Protein AF-A0A4Y9SGV4-F1 (afdb_monomer_lite)

Radius of gyration: 19.45 Å; chains: 1; bounding box: 57×24×62 Å

Structure (mmCIF, N/CA/C/O backbone):
data_AF-A0A4Y9SGV4-F1
#
_entry.id   AF-A0A4Y9SGV4-F1
#
loop_
_atom_site.group_PDB
_atom_site.id
_atom_site.type_symbol
_atom_site.label_atom_id
_atom_site.label_alt_id
_atom_site.label_comp_id
_atom_site.label_asym_id
_atom_site.label_entity_id
_atom_site.label_seq_id
_atom_site.pdbx_PDB_ins_code
_atom_site.Cartn_x
_atom_site.Cartn_y
_atom_site.Cartn_z
_atom_site.occupancy
_atom_site.B_iso_or_equiv
_atom_site.auth_seq_id
_atom_site.auth_comp_id
_atom_site.auth_asym_id
_atom_site.auth_atom_id
_atom_site.pdbx_PDB_model_num
ATOM 1 N N . THR A 1 1 ? -35.570 2.518 -2.475 1.00 72.62 1 THR A N 1
ATOM 2 C CA . THR A 1 1 ? -34.802 1.439 -3.148 1.00 72.62 1 THR A CA 1
ATOM 3 C C . THR A 1 1 ? -33.348 1.811 -3.410 1.00 72.62 1 THR A C 1
ATOM 5 O O . THR A 1 1 ? -32.492 1.060 -2.957 1.00 72.62 1 THR A O 1
ATOM 8 N N . ARG A 1 2 ? -33.020 2.966 -4.026 1.00 70.69 2 ARG A N 1
ATOM 9 C CA . ARG A 1 2 ? -31.610 3.357 -4.274 1.00 70.69 2 ARG A CA 1
ATOM 10 C C . ARG A 1 2 ? -30.734 3.518 -3.013 1.00 70.69 2 ARG A C 1
ATOM 12 O O . ARG A 1 2 ? -29.608 3.050 -2.959 1.00 70.69 2 ARG A O 1
ATOM 19 N N . ALA A 1 3 ? -31.289 4.083 -1.946 1.00 77.50 3 ALA A N 1
ATOM 20 C CA . ALA A 1 3 ? -30.562 4.242 -0.684 1.00 77.50 3 ALA A CA 1
ATOM 21 C C . ALA A 1 3 ? -30.227 2.910 0.023 1.00 77.50 3 ALA A C 1
ATOM 23 O O . ALA A 1 3 ? -29.310 2.861 0.837 1.00 77.50 3 ALA A O 1
ATOM 24 N N . ARG A 1 4 ? -30.958 1.821 -0.270 1.00 83.00 4 ARG A N 1
ATOM 25 C CA . ARG A 1 4 ? -30.745 0.520 0.384 1.00 83.00 4 ARG A CA 1
ATOM 26 C C . ARG A 1 4 ? -29.555 -0.221 -0.224 1.00 83.00 4 ARG A C 1
ATOM 28 O O . ARG A 1 4 ? -28.734 -0.714 0.535 1.00 83.00 4 ARG A 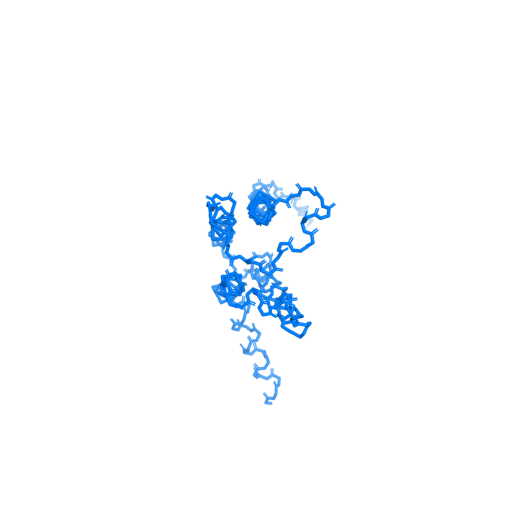O 1
ATOM 35 N N . TRP A 1 5 ? -29.416 -0.233 -1.555 1.00 87.38 5 TRP A N 1
ATOM 36 C CA . TRP A 1 5 ? -28.258 -0.864 -2.205 1.00 87.38 5 TRP A CA 1
ATOM 37 C C . TRP A 1 5 ? -26.957 -0.126 -1.893 1.00 87.38 5 TRP A C 1
ATOM 39 O O . TRP A 1 5 ? -25.952 -0.782 -1.658 1.00 87.38 5 TRP A O 1
ATOM 49 N N . LEU A 1 6 ? -26.991 1.210 -1.804 1.00 89.31 6 LEU A N 1
ATOM 50 C CA . LEU A 1 6 ? -25.827 2.008 -1.408 1.00 89.31 6 LEU A CA 1
ATOM 51 C C . LEU A 1 6 ? -25.350 1.642 -0.003 1.00 89.31 6 LEU A C 1
ATOM 53 O O . LEU A 1 6 ? -24.167 1.396 0.195 1.00 89.31 6 LEU A O 1
ATOM 57 N N . LYS A 1 7 ? -26.272 1.539 0.961 1.00 86.19 7 LYS A N 1
ATOM 58 C CA . LYS A 1 7 ? -25.939 1.115 2.327 1.00 86.19 7 LYS A CA 1
ATOM 59 C C . LYS A 1 7 ? -25.401 -0.312 2.366 1.00 86.19 7 LYS A C 1
ATOM 61 O O . LYS A 1 7 ? -24.407 -0.563 3.033 1.00 86.19 7 LYS A O 1
ATOM 66 N N . THR A 1 8 ? -26.024 -1.243 1.645 1.00 88.12 8 THR A N 1
ATOM 67 C CA . THR A 1 8 ? -25.553 -2.635 1.591 1.00 88.12 8 THR A CA 1
ATOM 68 C C . THR A 1 8 ? -24.171 -2.741 0.948 1.00 88.12 8 THR A C 1
ATOM 70 O O . THR A 1 8 ? -23.317 -3.439 1.484 1.00 88.12 8 THR A O 1
ATOM 73 N N . ALA A 1 9 ? -23.931 -2.028 -0.154 1.00 88.25 9 ALA A N 1
ATOM 74 C CA . ALA A 1 9 ? -22.632 -1.984 -0.816 1.00 88.25 9 ALA A CA 1
ATOM 75 C C . ALA A 1 9 ? -21.571 -1.359 0.093 1.00 88.25 9 ALA A C 1
ATOM 77 O O . ALA A 1 9 ? -20.504 -1.938 0.254 1.00 88.25 9 ALA A O 1
ATOM 78 N N . TRP A 1 10 ? -21.885 -0.239 0.749 1.00 87.69 10 TRP A N 1
ATOM 79 C CA . TRP A 1 10 ? -20.993 0.395 1.717 1.00 87.69 10 TRP A CA 1
ATOM 80 C C . TRP A 1 10 ? -20.615 -0.567 2.841 1.00 87.69 10 TRP A C 1
ATOM 82 O O . TRP A 1 10 ? -19.438 -0.851 3.019 1.00 87.69 10 TRP A O 1
ATOM 92 N N . HIS A 1 11 ? -21.601 -1.163 3.517 1.00 86.56 11 HIS A N 1
ATOM 93 C CA . HIS A 1 11 ? -21.340 -2.127 4.585 1.00 86.56 11 HIS A CA 1
ATOM 94 C C . HIS A 1 11 ? -20.552 -3.344 4.111 1.00 86.56 11 HIS A C 1
ATOM 96 O O . HIS A 1 11 ? -19.765 -3.877 4.881 1.00 86.56 11 HIS A O 1
ATOM 102 N N . ALA A 1 12 ? -20.763 -3.809 2.877 1.00 89.50 12 ALA A N 1
ATOM 103 C CA . ALA A 1 12 ? -19.988 -4.906 2.314 1.00 89.50 12 ALA A CA 1
ATOM 104 C C . ALA A 1 12 ? -18.535 -4.489 2.045 1.00 89.50 12 ALA A C 1
ATOM 106 O O . ALA A 1 12 ? -17.625 -5.251 2.364 1.00 89.50 12 ALA A O 1
ATOM 107 N N . LEU A 1 13 ? -18.308 -3.298 1.494 1.00 89.56 13 LEU A N 1
ATOM 108 C CA . LEU A 1 13 ? -16.977 -2.788 1.161 1.00 89.56 13 LEU A CA 1
ATOM 109 C C . LEU A 1 13 ? -16.164 -2.399 2.399 1.00 89.56 13 LEU A C 1
ATOM 111 O O . LEU A 1 13 ? -14.952 -2.590 2.403 1.00 89.56 13 LEU A O 1
ATOM 115 N N . THR A 1 14 ? -16.811 -1.907 3.458 1.00 89.62 14 THR A N 1
ATOM 116 C CA . THR A 1 14 ? -16.140 -1.539 4.713 1.00 89.62 14 THR A CA 1
ATOM 117 C C . THR A 1 14 ? -15.915 -2.718 5.656 1.00 89.62 14 THR A C 1
ATOM 119 O O . THR A 1 14 ? -15.318 -2.529 6.714 1.00 89.62 14 THR A O 1
ATOM 122 N N . ARG A 1 15 ? -16.334 -3.949 5.308 1.00 92.19 15 ARG A N 1
ATOM 123 C CA . ARG A 1 15 ? -15.941 -5.121 6.110 1.00 92.19 15 ARG A CA 1
ATOM 124 C C . ARG A 1 15 ? -14.419 -5.271 6.027 1.00 92.19 15 ARG A C 1
ATOM 126 O O . ARG A 1 15 ? -13.905 -5.327 4.909 1.00 92.19 15 ARG A O 1
ATOM 133 N N . PRO A 1 16 ? -13.708 -5.439 7.156 1.00 92.38 16 PRO A N 1
ATOM 134 C CA . PRO A 1 16 ? -12.244 -5.467 7.180 1.00 92.38 16 PRO A CA 1
ATOM 135 C C . PRO A 1 16 ? -11.621 -6.450 6.187 1.00 92.38 16 PRO A C 1
ATOM 137 O O . PRO A 1 16 ? -10.707 -6.086 5.456 1.00 92.38 16 PRO A O 1
ATOM 140 N N . LEU A 1 17 ? -12.175 -7.663 6.085 1.00 94.94 17 LEU A N 1
ATOM 141 C CA . LEU A 1 17 ? -11.700 -8.674 5.139 1.00 94.94 17 LEU A CA 1
ATOM 142 C C . LEU A 1 17 ? -11.858 -8.231 3.679 1.00 94.94 17 LEU A C 1
ATOM 144 O O . LEU A 1 17 ? -10.957 -8.440 2.877 1.00 94.94 17 LEU A O 1
ATOM 148 N N . ASN A 1 18 ? -12.983 -7.611 3.328 1.00 96.06 18 ASN A N 1
ATOM 149 C CA . ASN A 1 18 ? -13.243 -7.182 1.956 1.00 96.06 18 ASN A CA 1
ATOM 150 C C . ASN A 1 18 ? -12.367 -5.986 1.585 1.00 96.06 18 ASN A C 1
ATOM 152 O O . ASN A 1 18 ? -11.781 -5.976 0.506 1.00 96.06 18 ASN A O 1
ATOM 156 N N . ALA A 1 19 ? -12.228 -5.017 2.491 1.00 95.25 19 ALA A N 1
ATOM 157 C CA . ALA A 1 19 ? -11.321 -3.891 2.309 1.00 95.25 19 ALA A CA 1
ATOM 158 C C . ALA A 1 19 ? -9.865 -4.362 2.146 1.00 95.25 19 ALA A C 1
ATOM 160 O O . ALA A 1 19 ? -9.169 -3.918 1.234 1.00 95.25 19 ALA A O 1
ATOM 161 N N . TRP A 1 20 ? -9.437 -5.324 2.971 1.00 96.75 20 TRP A N 1
ATOM 162 C CA . TRP A 1 20 ? -8.122 -5.955 2.870 1.00 96.75 20 TRP A CA 1
ATOM 163 C C . TRP 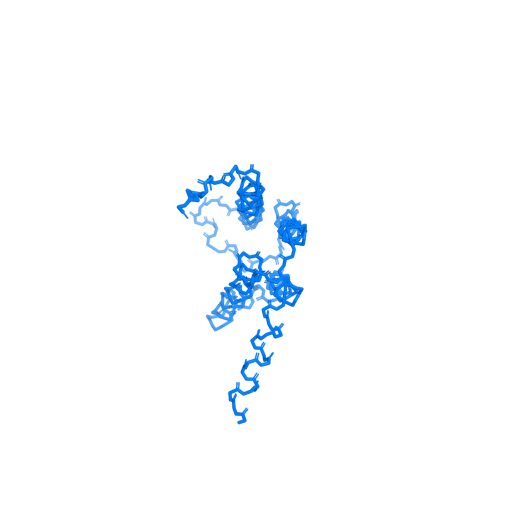A 1 20 ? -7.931 -6.692 1.538 1.00 96.75 20 TRP A C 1
ATOM 165 O O . TRP A 1 20 ? -6.940 -6.457 0.854 1.00 96.75 20 TRP A O 1
ATOM 175 N N . LEU A 1 21 ? -8.894 -7.521 1.118 1.00 97.69 21 LEU A N 1
ATOM 176 C CA . LEU A 1 21 ? -8.831 -8.254 -0.154 1.00 97.69 21 LEU A CA 1
ATOM 177 C C . LEU A 1 21 ? -8.774 -7.315 -1.361 1.00 97.69 21 LEU A C 1
ATOM 179 O O . LEU A 1 21 ? -8.010 -7.564 -2.289 1.00 97.69 21 LEU A O 1
ATOM 183 N N . LEU A 1 22 ? -9.559 -6.234 -1.351 1.00 96.69 22 LEU A N 1
ATOM 184 C CA . LEU A 1 22 ? -9.532 -5.224 -2.409 1.00 96.69 22 LEU A CA 1
ATOM 185 C C . LEU A 1 22 ? -8.175 -4.524 -2.470 1.00 96.69 22 LEU A C 1
ATOM 187 O O . LEU A 1 22 ? -7.643 -4.320 -3.558 1.00 96.69 22 LEU A O 1
ATOM 191 N N . HIS A 1 23 ? -7.605 -4.183 -1.314 1.00 96.31 23 HIS A N 1
ATOM 192 C CA . HIS A 1 23 ? -6.298 -3.543 -1.232 1.00 96.31 23 HIS A CA 1
ATOM 193 C C . HIS A 1 23 ? -5.174 -4.475 -1.706 1.00 96.31 23 HIS A C 1
ATOM 195 O O . HIS A 1 23 ? -4.352 -4.080 -2.534 1.00 96.31 23 HIS A O 1
ATOM 201 N N . PHE A 1 24 ? -5.189 -5.732 -1.254 1.00 97.50 24 PHE A N 1
ATOM 202 C CA . PHE A 1 24 ? -4.288 -6.785 -1.715 1.00 97.50 24 PHE A CA 1
ATOM 203 C C . PHE A 1 24 ? -4.380 -6.966 -3.235 1.00 97.50 24 PHE A C 1
ATOM 205 O O . PHE A 1 24 ? -3.374 -6.855 -3.934 1.00 97.50 24 PHE A O 1
ATOM 212 N N . ALA A 1 25 ? -5.586 -7.195 -3.759 1.00 97.69 25 ALA A N 1
ATOM 213 C CA . ALA A 1 25 ? -5.796 -7.458 -5.177 1.00 97.69 25 ALA A CA 1
ATOM 214 C C . ALA A 1 25 ? -5.366 -6.271 -6.043 1.00 97.69 25 ALA A C 1
ATOM 216 O O . ALA A 1 25 ? -4.695 -6.479 -7.049 1.00 97.69 25 ALA A O 1
ATOM 217 N N . ALA A 1 26 ? -5.699 -5.040 -5.643 1.00 96.56 26 ALA A N 1
ATOM 218 C CA . ALA A 1 26 ? -5.293 -3.848 -6.376 1.00 96.56 26 ALA A CA 1
ATOM 219 C C . ALA A 1 26 ? -3.766 -3.734 -6.461 1.00 96.56 26 ALA A C 1
ATOM 221 O O . ALA A 1 26 ? -3.227 -3.612 -7.559 1.00 96.56 26 ALA A O 1
ATOM 222 N N . LEU A 1 27 ? -3.054 -3.831 -5.332 1.00 96.19 27 LEU A N 1
ATOM 223 C CA . LEU A 1 27 ? -1.594 -3.713 -5.336 1.00 96.19 27 LEU A CA 1
ATOM 224 C C . LEU A 1 27 ? -0.931 -4.794 -6.186 1.00 96.19 27 LEU A C 1
ATOM 226 O O . LEU A 1 27 ? -0.086 -4.474 -7.018 1.00 96.19 27 LEU A O 1
ATOM 230 N N . TRP A 1 28 ? -1.327 -6.054 -6.024 1.00 97.50 28 TRP A N 1
ATOM 231 C CA . TRP A 1 28 ? -0.705 -7.150 -6.762 1.00 97.50 28 TRP A CA 1
ATOM 232 C C . TRP A 1 28 ? -1.032 -7.114 -8.256 1.00 97.50 28 TRP A C 1
ATOM 234 O O . TRP A 1 28 ? -0.136 -7.317 -9.071 1.00 97.50 28 TRP A O 1
ATOM 244 N N . LEU A 1 29 ? -2.278 -6.806 -8.629 1.00 97.44 29 LEU A N 1
ATOM 245 C CA . LEU A 1 29 ? -2.699 -6.759 -10.031 1.00 97.44 29 LEU A CA 1
ATOM 246 C C . LEU A 1 29 ? -1.910 -5.714 -10.823 1.00 97.44 29 LEU A C 1
ATOM 248 O O . LEU A 1 29 ? -1.428 -6.010 -11.915 1.00 97.44 29 LEU A O 1
ATOM 252 N N . TRP A 1 30 ? -1.738 -4.513 -10.268 1.00 96.75 30 TRP A N 1
ATOM 253 C CA . TRP A 1 30 ? -1.025 -3.435 -10.957 1.00 96.75 30 TRP A CA 1
ATOM 254 C C . TRP A 1 30 ? 0.483 -3.626 -11.028 1.00 96.75 30 TRP A C 1
ATOM 256 O O . TRP A 1 30 ? 1.107 -2.992 -11.865 1.00 96.75 30 TRP A O 1
ATOM 266 N N . HIS A 1 31 ? 1.061 -4.512 -10.217 1.00 95.06 31 HIS A N 1
ATOM 267 C CA . HIS A 1 31 ? 2.479 -4.878 -10.298 1.00 95.06 31 HIS A CA 1
ATOM 268 C C . HIS A 1 31 ? 2.732 -6.118 -11.170 1.00 95.06 31 HIS A C 1
ATOM 270 O O . HIS A 1 31 ? 3.867 -6.565 -11.318 1.00 95.06 31 HIS A O 1
ATOM 276 N N . VAL A 1 32 ? 1.698 -6.671 -11.810 1.00 94.94 32 VAL A N 1
ATOM 277 C CA . VAL A 1 32 ? 1.908 -7.604 -12.920 1.00 94.94 32 VAL A CA 1
ATOM 278 C C . VAL A 1 32 ? 2.485 -6.815 -14.106 1.00 94.94 32 VAL A C 1
ATOM 280 O O . VAL A 1 32 ? 1.896 -5.797 -14.485 1.00 94.94 32 VAL A O 1
ATOM 283 N N . PRO A 1 33 ? 3.573 -7.282 -14.757 1.00 92.31 33 PRO A N 1
ATOM 284 C CA . PRO A 1 33 ? 4.275 -6.531 -15.804 1.00 92.31 33 PRO A CA 1
ATOM 285 C C . PRO A 1 33 ? 3.396 -5.956 -16.918 1.00 92.31 33 PRO A C 1
ATOM 287 O O . PRO A 1 33 ? 3.666 -4.860 -17.401 1.00 92.31 33 PRO A O 1
ATOM 290 N N . GLY A 1 34 ? 2.344 -6.668 -17.333 1.00 92.56 34 GLY A N 1
ATOM 291 C CA . GLY A 1 34 ? 1.421 -6.191 -18.366 1.00 92.56 34 GLY A CA 1
ATOM 292 C C . GLY A 1 34 ? 0.583 -4.987 -17.923 1.00 92.56 34 GLY A C 1
ATOM 293 O O . GLY A 1 34 ? 0.510 -3.994 -18.643 1.00 92.56 34 GLY A O 1
ATOM 294 N N . PHE A 1 35 ? -0.014 -5.047 -16.728 1.00 93.81 35 PHE A N 1
ATOM 295 C CA . PHE A 1 35 ? -0.839 -3.958 -16.193 1.00 93.81 35 PHE A CA 1
ATOM 296 C C . PHE A 1 35 ? 0.003 -2.745 -15.816 1.00 93.81 35 PHE A C 1
ATOM 298 O O . PHE A 1 35 ? -0.371 -1.623 -16.157 1.00 93.81 35 PHE A O 1
ATOM 305 N N . PHE A 1 36 ? 1.159 -2.978 -15.187 1.00 92.81 36 PHE A N 1
ATOM 306 C CA . PHE A 1 36 ? 2.085 -1.907 -14.840 1.00 92.81 36 PHE A CA 1
ATOM 307 C C . PHE A 1 36 ? 2.504 -1.135 -16.094 1.00 92.81 36 PHE A C 1
ATOM 309 O O . PHE A 1 36 ? 2.343 0.078 -16.166 1.00 92.81 36 PHE A O 1
ATOM 316 N N . GLN A 1 37 ? 2.958 -1.838 -17.138 1.00 91.75 37 GLN A N 1
ATOM 317 C CA . GLN A 1 37 ? 3.374 -1.187 -18.381 1.00 91.75 37 GLN A CA 1
ATOM 318 C C . GLN A 1 37 ? 2.221 -0.475 -19.096 1.00 91.75 37 GLN A C 1
ATOM 320 O O . GLN A 1 37 ? 2.420 0.625 -19.608 1.00 91.75 37 GLN A O 1
ATOM 325 N N . ALA A 1 38 ? 1.011 -1.041 -19.095 1.00 92.38 38 ALA A N 1
ATOM 326 C CA . ALA A 1 38 ? -0.158 -0.362 -19.652 1.00 92.38 38 ALA A CA 1
ATOM 327 C C . ALA A 1 38 ? -0.430 0.977 -18.947 1.00 92.38 38 ALA A C 1
ATOM 329 O O . ALA A 1 38 ? -0.735 1.970 -19.609 1.00 92.38 38 ALA A O 1
ATOM 330 N N . ALA A 1 39 ? -0.268 1.028 -17.623 1.00 93.19 39 ALA A N 1
ATOM 331 C CA . ALA A 1 39 ? -0.400 2.263 -16.864 1.00 93.19 39 ALA A CA 1
ATOM 332 C C . ALA A 1 39 ? 0.702 3.284 -17.168 1.00 93.19 39 ALA A C 1
ATOM 334 O O . ALA A 1 39 ? 0.418 4.476 -17.176 1.00 93.19 39 ALA A O 1
ATOM 335 N N . LEU A 1 40 ? 1.926 2.854 -17.480 1.00 89.50 40 LEU A N 1
ATOM 336 C CA . LEU A 1 40 ? 2.993 3.776 -17.896 1.00 89.50 40 LEU A CA 1
ATOM 337 C C . LEU A 1 40 ? 2.711 4.429 -19.249 1.00 89.50 40 LEU A C 1
ATOM 339 O O . LEU A 1 40 ? 3.013 5.601 -19.454 1.00 89.50 40 LEU A O 1
ATOM 343 N N . LEU A 1 41 ? 2.160 3.655 -20.182 1.00 90.25 41 LEU A N 1
ATOM 344 C CA . LEU A 1 41 ? 1.997 4.076 -21.572 1.00 90.25 41 LEU A CA 1
ATOM 345 C C . LEU A 1 41 ? 0.683 4.828 -21.817 1.00 90.25 41 LEU A C 1
ATOM 347 O O . LEU A 1 41 ? 0.581 5.598 -22.774 1.00 90.25 41 LEU A O 1
ATOM 351 N N . HIS A 1 42 ? -0.330 4.618 -20.972 1.00 92.88 42 HIS A N 1
ATOM 352 C CA . HIS A 1 42 ? -1.663 5.180 -21.168 1.00 92.88 42 HIS A CA 1
ATOM 353 C C . HIS A 1 42 ? -2.145 5.979 -19.947 1.00 92.88 42 HIS A C 1
ATOM 355 O O . HIS A 1 42 ? -2.428 5.390 -18.901 1.00 92.88 42 HIS A O 1
ATOM 361 N N . PRO A 1 43 ? -2.391 7.298 -20.088 1.00 93.31 43 PRO A N 1
ATOM 362 C CA . PRO A 1 43 ? -2.840 8.147 -18.980 1.00 93.31 43 PRO A CA 1
ATOM 363 C C . PRO A 1 43 ? -4.135 7.676 -18.303 1.00 93.31 43 PRO A C 1
ATOM 365 O O . PRO A 1 43 ? -4.293 7.822 -17.094 1.00 93.31 43 PRO A O 1
ATOM 368 N N . GLY A 1 44 ? -5.063 7.083 -19.064 1.00 96.12 44 GLY A N 1
ATOM 369 C CA . GLY A 1 44 ? -6.304 6.530 -18.513 1.00 96.12 44 GLY A CA 1
ATOM 370 C C . GLY A 1 44 ? -6.065 5.320 -17.604 1.00 96.12 44 GLY A C 1
ATOM 371 O O . GLY A 1 44 ? -6.649 5.238 -16.525 1.00 96.12 44 GLY A O 1
ATOM 372 N N . TRP A 1 45 ? -5.162 4.418 -18.001 1.00 95.38 45 TRP A N 1
ATOM 373 C CA . TRP A 1 45 ? -4.751 3.278 -17.176 1.00 95.38 45 TRP A CA 1
ATOM 374 C C . TRP A 1 45 ? -3.968 3.743 -15.948 1.00 95.38 45 TRP A C 1
ATOM 376 O O . TRP A 1 45 ? -4.225 3.252 -14.853 1.00 95.38 45 TRP A O 1
ATOM 386 N N . HIS A 1 46 ? -3.108 4.754 -16.100 1.00 94.81 46 HIS A N 1
ATOM 387 C CA . HIS A 1 46 ? -2.420 5.392 -14.979 1.00 94.81 46 HIS A CA 1
ATOM 388 C C . HIS A 1 46 ? -3.403 5.945 -13.937 1.00 94.81 46 HIS A C 1
ATOM 390 O O . HIS A 1 46 ? -3.286 5.665 -12.745 1.00 94.81 46 HIS A O 1
ATOM 396 N N . ALA A 1 47 ? -4.416 6.698 -14.375 1.00 96.62 47 ALA A N 1
ATOM 397 C CA . ALA A 1 47 ? -5.427 7.251 -13.477 1.00 96.62 47 ALA A CA 1
ATOM 398 C C . ALA A 1 47 ? -6.238 6.148 -12.776 1.00 96.62 47 ALA A C 1
ATOM 400 O O . ALA A 1 47 ? -6.503 6.241 -11.575 1.00 96.62 47 ALA A O 1
ATOM 401 N N . LEU A 1 48 ? -6.598 5.085 -13.505 1.00 96.88 48 LEU A N 1
ATOM 402 C CA . LEU A 1 48 ? -7.306 3.935 -12.944 1.00 96.88 48 LEU A CA 1
ATOM 403 C C . LEU A 1 48 ? -6.463 3.208 -11.888 1.00 96.88 48 LEU A C 1
ATOM 405 O O . LEU A 1 48 ? -6.998 2.832 -10.843 1.00 96.88 48 LEU A O 1
ATOM 409 N N . GLN A 1 49 ? -5.157 3.065 -12.122 1.00 96.94 49 GLN A N 1
ATOM 410 C CA . GLN A 1 49 ? -4.218 2.513 -11.150 1.00 96.94 49 GLN A CA 1
ATOM 411 C C . GLN A 1 49 ? -4.235 3.319 -9.850 1.00 96.94 49 GLN A C 1
ATOM 413 O O . GLN A 1 49 ? -4.550 2.762 -8.797 1.00 96.94 49 GLN A O 1
ATOM 418 N N . HIS A 1 50 ? -3.995 4.632 -9.915 1.00 96.62 50 HIS A N 1
ATOM 419 C CA . HIS A 1 50 ? -3.999 5.495 -8.723 1.00 96.62 50 HIS A CA 1
AT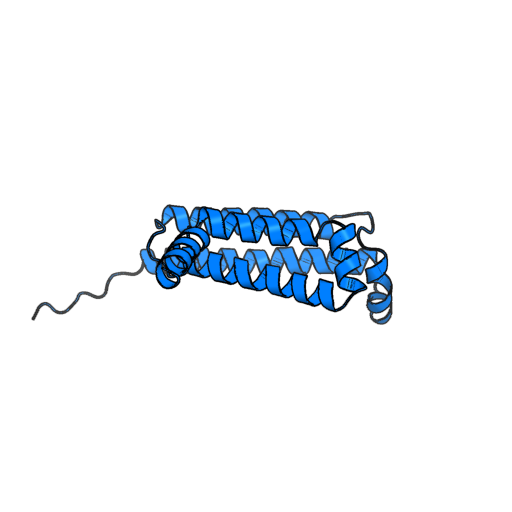OM 420 C C . HIS A 1 50 ? -5.334 5.455 -7.977 1.00 96.62 50 HIS A C 1
ATOM 422 O O . HIS A 1 50 ? -5.355 5.309 -6.753 1.00 96.62 50 HIS A O 1
ATOM 428 N N . ALA A 1 51 ? -6.456 5.503 -8.700 1.00 97.06 51 ALA A N 1
ATOM 429 C CA . ALA A 1 51 ? -7.781 5.370 -8.100 1.00 97.06 51 ALA A CA 1
ATOM 430 C C . ALA A 1 51 ? -7.935 4.024 -7.371 1.00 97.06 51 ALA A C 1
ATOM 432 O O . ALA A 1 51 ? -8.386 3.978 -6.226 1.00 97.06 51 ALA A O 1
ATOM 433 N N . SER A 1 52 ? -7.513 2.927 -8.000 1.00 96.19 52 SER A N 1
ATOM 434 C CA . SER A 1 52 ? -7.595 1.587 -7.416 1.00 96.19 52 SER A CA 1
ATOM 435 C C . SER A 1 52 ? -6.624 1.344 -6.256 1.00 96.19 52 SER A C 1
ATOM 437 O O . SER A 1 52 ? -6.825 0.402 -5.502 1.00 96.19 52 SER A O 1
ATOM 439 N N . PHE A 1 53 ? -5.603 2.181 -6.071 1.00 95.81 53 PHE A N 1
ATOM 440 C CA . PHE A 1 53 ? -4.792 2.175 -4.854 1.00 95.81 53 PHE A CA 1
ATOM 441 C C . PHE A 1 53 ? -5.464 2.982 -3.748 1.00 95.81 53 PHE A C 1
ATOM 443 O O . PHE A 1 53 ? -5.596 2.501 -2.620 1.00 95.81 53 PHE A O 1
ATOM 450 N N . LEU A 1 54 ? -5.941 4.183 -4.083 1.00 96.88 54 LEU A N 1
ATOM 451 C CA . LEU A 1 54 ? -6.515 5.117 -3.123 1.00 96.88 54 LEU A CA 1
ATOM 452 C C . LEU A 1 54 ? -7.816 4.589 -2.505 1.00 96.88 54 LEU A C 1
ATOM 454 O O . LEU A 1 54 ? -7.943 4.569 -1.281 1.00 96.88 54 LEU A O 1
ATOM 458 N N . PHE A 1 55 ? -8.779 4.140 -3.317 1.00 96.06 55 PHE A N 1
ATOM 459 C CA . PHE A 1 55 ? -10.095 3.737 -2.805 1.00 96.06 55 PHE A CA 1
ATOM 460 C C . PHE A 1 55 ? -10.023 2.545 -1.832 1.00 96.06 55 PHE A C 1
ATOM 462 O O . PHE A 1 55 ? -10.536 2.671 -0.716 1.00 96.06 55 PHE A O 1
ATOM 469 N N . PRO A 1 56 ? -9.372 1.413 -2.164 1.00 95.44 56 PRO A N 1
ATOM 470 C CA . PRO A 1 56 ? -9.227 0.304 -1.226 1.00 95.44 56 PRO A CA 1
ATOM 471 C C . PRO A 1 56 ? -8.379 0.652 -0.004 1.00 95.44 56 PRO A C 1
ATOM 473 O O . PRO A 1 56 ? -8.687 0.173 1.083 1.00 95.44 56 PRO A O 1
ATOM 476 N N . ALA A 1 57 ? -7.355 1.505 -0.142 1.00 95.06 57 ALA A N 1
ATOM 477 C CA . ALA A 1 57 ? -6.571 1.957 1.007 1.00 95.06 57 ALA A CA 1
ATOM 478 C C . ALA A 1 57 ? -7.438 2.743 2.003 1.00 95.06 57 ALA A C 1
ATOM 480 O O . ALA A 1 57 ? -7.389 2.478 3.202 1.00 95.06 57 ALA A O 1
ATOM 481 N N . LEU A 1 58 ? -8.283 3.662 1.523 1.00 96.12 58 LEU A N 1
ATOM 482 C CA . LEU A 1 58 ? -9.210 4.405 2.383 1.00 96.12 58 LEU A CA 1
ATOM 483 C C . LEU A 1 58 ? -10.210 3.476 3.083 1.00 96.12 58 LEU A C 1
ATOM 485 O O . LEU A 1 58 ? -10.440 3.626 4.282 1.00 96.12 58 LEU A O 1
ATOM 489 N N . LEU A 1 59 ? -10.764 2.493 2.364 1.00 95.12 59 LEU A N 1
ATOM 490 C CA . LEU A 1 59 ? -11.648 1.483 2.956 1.00 95.12 59 LEU A CA 1
ATOM 491 C C . LEU A 1 59 ? -10.929 0.657 4.025 1.00 95.12 59 LEU A C 1
ATOM 493 O O . LEU A 1 59 ? -11.497 0.405 5.086 1.00 95.12 59 LEU A O 1
ATOM 497 N N . PHE A 1 60 ? -9.684 0.258 3.762 1.00 95.81 60 PHE A N 1
ATOM 498 C CA . PHE A 1 60 ? -8.870 -0.513 4.695 1.00 95.81 60 PHE A CA 1
ATOM 499 C C . PHE A 1 60 ? -8.628 0.265 5.991 1.00 95.81 60 PHE A C 1
ATOM 501 O O . PHE A 1 60 ? -8.948 -0.224 7.075 1.00 95.81 60 PHE A O 1
ATOM 508 N N . TRP A 1 61 ? -8.139 1.503 5.888 1.00 95.44 61 TRP A N 1
ATOM 509 C CA . TRP A 1 61 ? -7.889 2.342 7.059 1.00 95.44 61 TRP A CA 1
ATOM 510 C C . TRP A 1 61 ? -9.177 2.676 7.815 1.00 95.44 61 TRP A C 1
ATOM 512 O O . TRP A 1 61 ? -9.179 2.642 9.044 1.00 95.44 61 TRP A O 1
ATOM 522 N N . TRP A 1 62 ? -10.286 2.919 7.109 1.00 94.44 62 TRP A N 1
ATOM 523 C CA . TRP A 1 62 ? -11.597 3.102 7.735 1.00 94.44 62 TRP A CA 1
ATOM 524 C C . TRP A 1 62 ? -12.016 1.870 8.545 1.00 94.44 62 TRP A C 1
ATOM 526 O O . TRP A 1 62 ? -12.363 1.991 9.719 1.00 94.44 62 TRP A O 1
ATOM 536 N N . ALA A 1 63 ? -11.948 0.681 7.944 1.00 92.44 63 ALA A N 1
ATOM 537 C CA . ALA A 1 63 ? -12.365 -0.567 8.577 1.00 92.44 63 ALA A CA 1
ATOM 538 C C . ALA A 1 63 ? -11.504 -0.932 9.800 1.00 92.44 63 ALA A C 1
ATOM 540 O O . ALA A 1 63 ? -12.006 -1.482 10.783 1.00 92.44 63 ALA A O 1
ATOM 541 N N . VAL A 1 64 ? -10.205 -0.625 9.746 1.00 93.19 64 VAL A N 1
ATOM 542 C CA . VAL A 1 64 ? -9.248 -0.946 10.814 1.00 93.19 64 VAL A CA 1
ATOM 543 C C . VAL A 1 64 ? -9.275 0.085 11.945 1.00 93.19 64 VAL A C 1
ATOM 545 O O . VAL A 1 64 ? -9.198 -0.310 13.108 1.00 93.19 64 VAL A O 1
ATOM 548 N N . LEU A 1 65 ? -9.381 1.383 11.634 1.00 91.25 65 LEU A N 1
ATOM 549 C CA . LEU A 1 65 ? -9.200 2.460 12.618 1.00 91.25 65 LEU A CA 1
ATOM 550 C C . LEU A 1 65 ? -10.497 3.147 13.064 1.00 91.25 65 LEU A C 1
ATOM 552 O O . LEU A 1 65 ? -10.536 3.661 14.179 1.00 91.25 65 LEU A O 1
ATOM 556 N N . VAL A 1 66 ? -11.533 3.198 12.219 1.00 88.88 66 VAL A N 1
ATOM 557 C CA . VAL A 1 66 ? -12.692 4.092 12.429 1.00 88.88 66 VAL A CA 1
ATOM 558 C C . VAL A 1 66 ? -13.995 3.338 12.671 1.00 88.88 66 VAL A C 1
ATOM 560 O O . VAL A 1 66 ? -14.744 3.703 13.571 1.00 88.88 66 VAL A O 1
ATOM 563 N N . ASP A 1 67 ? -14.275 2.286 11.899 1.00 85.44 67 ASP A N 1
ATOM 564 C CA . ASP A 1 67 ? -15.585 1.612 11.883 1.00 85.44 67 ASP A CA 1
ATOM 565 C C . ASP A 1 67 ? -15.982 1.000 13.243 1.00 85.44 67 ASP A C 1
ATOM 567 O O . ASP A 1 67 ? -17.156 0.755 13.504 1.00 85.44 67 ASP A O 1
ATOM 571 N N . GLY A 1 68 ? -15.009 0.732 14.123 1.00 78.44 68 GLY A N 1
ATOM 572 C CA . GLY A 1 68 ? -15.236 0.170 15.461 1.00 78.44 68 GLY A CA 1
ATOM 573 C C . GLY A 1 68 ? -15.704 -1.294 15.470 1.00 78.44 68 GLY A C 1
ATOM 574 O O . GLY A 1 68 ? -15.743 -1.911 16.532 1.00 78.44 68 GLY A O 1
ATOM 575 N N . GLY A 1 69 ? -16.014 -1.874 14.304 1.00 81.75 69 GLY A N 1
ATOM 576 C CA . GLY A 1 69 ? -16.420 -3.274 14.141 1.00 81.75 69 GLY A CA 1
ATOM 577 C C . GLY A 1 69 ? -15.271 -4.289 14.195 1.00 81.75 69 GLY A C 1
ATOM 578 O O . GLY A 1 69 ? -15.518 -5.494 14.252 1.00 81.75 69 GLY A O 1
ATOM 579 N N . THR A 1 70 ? -14.018 -3.828 14.188 1.00 89.44 70 THR A N 1
ATOM 580 C CA . THR A 1 70 ? -12.824 -4.682 14.237 1.00 89.44 70 THR A CA 1
ATOM 581 C C . THR A 1 70 ? -12.330 -4.830 15.674 1.00 89.44 70 THR A C 1
ATOM 583 O O . THR A 1 70 ? -12.102 -3.841 16.368 1.00 89.44 70 THR A O 1
ATOM 586 N N . SER A 1 71 ? -12.122 -6.067 16.136 1.00 93.00 71 SER A N 1
ATOM 587 C CA . SER A 1 71 ? -11.505 -6.308 17.445 1.00 93.00 71 SER A CA 1
ATOM 588 C C . SER A 1 71 ? -10.063 -5.789 17.482 1.00 93.00 71 SER A C 1
ATOM 590 O O . SER A 1 71 ? -9.395 -5.705 16.453 1.00 93.00 71 SER A O 1
ATOM 592 N N . ARG A 1 72 ? -9.537 -5.504 18.680 1.00 92.38 72 ARG A N 1
ATOM 593 C CA . ARG A 1 72 ? -8.140 -5.063 18.861 1.00 92.38 72 ARG A CA 1
ATOM 594 C C . ARG A 1 72 ? -7.138 -6.020 18.203 1.00 92.38 72 ARG A C 1
ATOM 596 O O . ARG A 1 72 ? -6.286 -5.599 17.428 1.00 92.38 72 ARG A O 1
ATOM 603 N N . SER A 1 73 ? -7.280 -7.322 18.456 1.00 93.88 73 SER A N 1
ATOM 604 C CA . SER A 1 73 ? -6.441 -8.350 17.829 1.00 93.88 73 SER A CA 1
ATOM 605 C C . SER A 1 73 ? -6.641 -8.420 16.315 1.00 93.88 73 SER A C 1
ATOM 607 O O . SER A 1 73 ? -5.664 -8.546 15.583 1.00 93.88 73 SER A O 1
ATOM 609 N N . GLY A 1 74 ? -7.878 -8.276 15.831 1.00 95.25 74 GLY A N 1
ATOM 610 C CA . GLY A 1 74 ? -8.181 -8.227 14.403 1.00 95.25 74 GLY A CA 1
ATOM 611 C C . GLY A 1 74 ? -7.483 -7.065 13.700 1.00 95.25 74 GLY A C 1
ATOM 612 O O . GLY A 1 74 ? -6.863 -7.273 12.662 1.00 95.25 74 GLY A O 1
ATOM 613 N N . ALA A 1 75 ? -7.512 -5.865 14.284 1.00 95.25 75 ALA A N 1
ATOM 614 C CA . ALA A 1 75 ? -6.855 -4.684 13.726 1.00 95.25 75 ALA A CA 1
ATOM 615 C C . ALA A 1 75 ? -5.341 -4.905 13.575 1.00 95.25 75 ALA A C 1
ATOM 617 O O . ALA A 1 75 ? -4.784 -4.627 12.514 1.00 95.25 75 ALA A O 1
ATOM 618 N N . LEU A 1 76 ? -4.692 -5.488 14.590 1.00 96.50 76 LEU A N 1
ATOM 619 C CA . LEU A 1 76 ? -3.272 -5.845 14.514 1.00 96.50 76 LEU A CA 1
ATOM 620 C C . LEU A 1 76 ? -2.990 -6.904 13.444 1.00 96.50 76 LEU A C 1
ATOM 622 O O . LEU A 1 76 ? -2.018 -6.765 12.706 1.00 96.50 76 LEU A O 1
ATOM 626 N N . ILE A 1 77 ? -3.837 -7.930 13.320 1.00 97.12 77 ILE A N 1
ATOM 627 C CA . ILE A 1 77 ? -3.698 -8.963 12.281 1.00 97.12 77 ILE A CA 1
ATOM 628 C C . ILE A 1 77 ? -3.801 -8.340 10.885 1.00 97.12 77 ILE A C 1
ATOM 630 O O . ILE A 1 77 ? -2.976 -8.642 10.024 1.00 97.12 77 ILE A O 1
ATOM 634 N N . TYR A 1 78 ? -4.770 -7.453 10.651 1.00 97.38 78 TYR A N 1
ATOM 635 C CA . TYR A 1 78 ? -4.922 -6.780 9.361 1.00 97.38 78 TYR A CA 1
ATOM 636 C C . TYR A 1 78 ? -3.738 -5.864 9.046 1.00 97.38 78 TYR A C 1
ATOM 638 O O . TYR A 1 78 ? -3.219 -5.919 7.934 1.00 97.38 78 TYR A O 1
ATOM 646 N N . LEU A 1 79 ? -3.253 -5.072 10.007 1.00 97.19 79 LEU A N 1
ATOM 647 C CA . LEU A 1 79 ? -2.058 -4.242 9.810 1.00 97.19 79 LEU A CA 1
ATOM 648 C C . LEU A 1 79 ? -0.820 -5.094 9.515 1.00 97.19 79 LEU A C 1
ATOM 650 O O . LEU A 1 79 ? -0.100 -4.820 8.558 1.00 97.19 79 LEU A O 1
ATOM 654 N N . PHE A 1 80 ? -0.607 -6.161 10.286 1.00 97.12 80 PHE A N 1
ATOM 655 C CA . PHE A 1 80 ? 0.525 -7.067 10.115 1.00 97.12 80 PHE A CA 1
ATOM 656 C C . PHE A 1 80 ? 0.494 -7.792 8.766 1.00 97.12 80 PHE A C 1
ATOM 658 O O . PHE A 1 80 ? 1.479 -7.787 8.037 1.00 97.12 80 PHE A O 1
ATOM 665 N N . THR A 1 81 ? -0.638 -8.389 8.396 1.00 97.69 81 THR A N 1
ATOM 666 C CA . THR A 1 81 ? -0.773 -9.092 7.108 1.00 97.69 81 THR A CA 1
ATOM 667 C C . THR A 1 81 ? -0.677 -8.135 5.921 1.00 97.69 81 THR A C 1
ATOM 669 O O . THR A 1 81 ? -0.109 -8.507 4.895 1.00 97.69 81 THR A O 1
ATOM 672 N N . THR A 1 82 ? -1.151 -6.893 6.069 1.00 97.25 82 THR A N 1
ATOM 673 C CA . THR A 1 82 ? -0.974 -5.841 5.055 1.00 97.25 82 THR A CA 1
ATOM 674 C C . THR A 1 82 ? 0.489 -5.455 4.892 1.00 97.25 82 THR A C 1
ATOM 676 O O . THR A 1 82 ? 1.015 -5.449 3.778 1.00 97.25 82 THR A O 1
ATOM 679 N N . MET A 1 83 ? 1.182 -5.228 6.006 1.00 97.00 83 MET A N 1
ATOM 680 C CA . MET A 1 83 ? 2.625 -5.000 6.024 1.00 97.00 83 MET A CA 1
ATOM 681 C C . MET A 1 83 ? 3.385 -6.158 5.363 1.00 97.00 83 MET A C 1
ATOM 683 O O . MET A 1 83 ? 4.288 -5.919 4.565 1.00 97.00 83 MET A O 1
ATOM 687 N N . LEU A 1 84 ? 2.999 -7.408 5.643 1.00 97.19 84 LEU A N 1
ATOM 688 C CA . LEU A 1 84 ? 3.630 -8.585 5.049 1.00 97.19 84 LEU A CA 1
ATOM 689 C C . LEU A 1 84 ? 3.449 -8.642 3.533 1.00 97.19 84 LEU A C 1
ATOM 691 O O . LEU A 1 84 ? 4.438 -8.808 2.826 1.00 97.19 84 LEU A O 1
ATOM 695 N N . HIS A 1 85 ? 2.224 -8.524 3.010 1.00 96.88 85 HIS A N 1
ATOM 696 C CA . HIS A 1 85 ? 2.025 -8.706 1.569 1.00 96.88 85 HIS A CA 1
ATOM 697 C C . HIS A 1 85 ? 2.562 -7.530 0.746 1.00 96.88 85 HIS A C 1
ATOM 699 O O . HIS A 1 85 ? 3.030 -7.741 -0.371 1.00 96.88 85 HIS A O 1
ATOM 705 N N . THR A 1 86 ? 2.501 -6.301 1.271 1.00 96.50 86 THR A N 1
ATOM 706 C CA . THR A 1 86 ? 3.083 -5.122 0.606 1.00 96.50 86 THR A CA 1
ATOM 707 C C . THR A 1 86 ? 4.606 -5.147 0.684 1.00 96.50 86 THR A C 1
ATOM 709 O O . THR A 1 86 ? 5.274 -4.913 -0.322 1.00 96.50 86 THR A O 1
ATOM 712 N N . GLY A 1 87 ? 5.161 -5.540 1.834 1.00 96.69 87 GLY A N 1
ATOM 713 C CA . GLY A 1 87 ? 6.594 -5.752 2.011 1.00 96.69 87 GLY A CA 1
ATOM 714 C C . GLY A 1 87 ? 7.138 -6.875 1.131 1.00 96.69 87 GLY A C 1
ATOM 715 O O . GLY A 1 87 ? 8.178 -6.696 0.510 1.00 96.69 87 GLY A O 1
ATOM 716 N N . ALA A 1 88 ? 6.420 -7.994 1.002 1.00 97.31 88 ALA A N 1
ATOM 717 C CA . ALA A 1 88 ? 6.795 -9.086 0.104 1.00 97.31 88 ALA A CA 1
ATOM 718 C C . ALA A 1 88 ? 6.855 -8.619 -1.357 1.00 97.31 88 ALA A C 1
ATOM 720 O O . ALA A 1 88 ? 7.830 -8.902 -2.047 1.00 97.31 88 ALA A O 1
ATOM 721 N N . LEU A 1 89 ? 5.856 -7.856 -1.812 1.00 97.12 89 LEU A N 1
ATOM 722 C CA . LEU A 1 89 ? 5.854 -7.278 -3.155 1.00 97.12 89 LEU A CA 1
ATOM 723 C C . LEU A 1 89 ? 7.040 -6.321 -3.363 1.00 97.12 89 LEU A C 1
ATOM 725 O O . LEU A 1 89 ? 7.706 -6.380 -4.394 1.00 97.12 89 LEU A O 1
ATOM 729 N N . GLY A 1 90 ? 7.339 -5.474 -2.373 1.00 96.94 90 GLY A N 1
ATOM 730 C CA . GLY A 1 90 ? 8.478 -4.554 -2.426 1.00 96.94 90 GLY A CA 1
ATOM 731 C C . GLY A 1 90 ? 9.817 -5.285 -2.449 1.00 96.94 90 GLY A C 1
ATOM 732 O O . GLY A 1 90 ? 10.669 -4.977 -3.277 1.00 96.94 90 GLY A O 1
ATOM 733 N N . ALA A 1 91 ? 9.971 -6.313 -1.614 1.00 97.19 91 ALA A N 1
ATOM 734 C CA . ALA A 1 91 ? 11.156 -7.160 -1.570 1.00 97.19 91 ALA A CA 1
ATOM 735 C C . ALA A 1 91 ? 11.378 -7.914 -2.890 1.00 97.19 91 ALA A C 1
ATOM 737 O O . ALA A 1 91 ? 12.511 -7.981 -3.357 1.00 97.19 91 ALA A O 1
ATOM 738 N N . LEU A 1 92 ? 10.317 -8.428 -3.525 1.00 97.12 92 LEU A N 1
ATOM 739 C CA . LEU A 1 92 ? 10.418 -9.078 -4.838 1.00 97.12 92 LEU A CA 1
ATOM 740 C C . LEU A 1 92 ? 11.017 -8.142 -5.895 1.00 97.12 92 LEU A C 1
ATOM 742 O O . LEU A 1 92 ? 11.860 -8.571 -6.677 1.00 97.12 92 LEU A O 1
ATOM 746 N N . LEU A 1 93 ? 10.622 -6.866 -5.898 1.00 95.50 93 LEU A N 1
ATOM 747 C CA . LEU A 1 93 ? 11.167 -5.869 -6.823 1.00 95.50 93 LEU A CA 1
ATOM 748 C C . LEU A 1 93 ? 12.585 -5.437 -6.437 1.00 95.50 93 LEU A C 1
ATOM 750 O O . LEU A 1 93 ? 13.461 -5.395 -7.300 1.00 95.50 93 LEU A O 1
ATOM 754 N N . ALA A 1 94 ? 12.813 -5.164 -5.149 1.00 96.38 94 ALA A N 1
ATOM 755 C CA . ALA A 1 94 ? 14.089 -4.702 -4.602 1.00 96.38 94 ALA A CA 1
ATOM 756 C C . ALA A 1 94 ? 15.217 -5.726 -4.766 1.00 96.38 94 ALA A C 1
ATOM 758 O O . ALA A 1 94 ? 16.371 -5.358 -4.960 1.00 96.38 94 ALA A O 1
ATOM 759 N N . LEU A 1 95 ? 14.880 -7.013 -4.678 1.00 97.06 95 LEU A N 1
ATOM 760 C CA . LEU A 1 95 ? 15.829 -8.123 -4.743 1.00 97.06 95 LEU A CA 1
ATOM 761 C C . LEU A 1 95 ? 15.838 -8.812 -6.115 1.00 97.06 95 LEU A C 1
ATOM 763 O O . LEU A 1 95 ? 16.518 -9.824 -6.287 1.00 97.06 95 LEU A O 1
ATOM 767 N N . SER A 1 96 ? 15.091 -8.295 -7.097 1.00 95.25 96 SER A N 1
ATOM 768 C CA . SER A 1 96 ? 15.086 -8.863 -8.446 1.00 95.25 96 SER A CA 1
ATOM 769 C C . SER A 1 96 ? 16.429 -8.635 -9.140 1.00 95.25 96 SER A C 1
ATOM 771 O O . SER A 1 96 ? 16.972 -7.533 -9.121 1.00 95.25 96 SER A O 1
ATOM 773 N N . SER A 1 97 ? 16.929 -9.663 -9.825 1.00 94.50 97 SER A N 1
ATOM 774 C CA . SER A 1 97 ? 18.066 -9.576 -10.751 1.00 94.50 97 SER A CA 1
ATOM 775 C C . SER A 1 97 ? 17.645 -9.334 -12.205 1.00 94.50 97 SER A C 1
ATOM 777 O O . SER A 1 97 ? 18.493 -9.177 -13.080 1.00 94.50 97 SER A O 1
ATOM 779 N N . THR A 1 98 ? 16.338 -9.319 -12.480 1.00 92.56 98 THR A N 1
ATOM 780 C CA . THR A 1 98 ? 15.773 -9.123 -13.819 1.00 92.56 98 THR A CA 1
ATOM 781 C C . THR A 1 98 ? 14.869 -7.897 -13.863 1.00 92.56 98 THR A C 1
ATOM 783 O O . THR A 1 98 ? 14.188 -7.556 -12.891 1.00 92.56 98 THR A O 1
ATOM 786 N N . ILE A 1 99 ? 14.853 -7.236 -15.019 1.00 92.25 99 ILE A N 1
ATOM 787 C CA . ILE A 1 99 ? 13.987 -6.086 -15.276 1.00 92.25 99 ILE A CA 1
ATOM 788 C C . ILE A 1 99 ? 12.584 -6.610 -15.589 1.00 92.25 99 ILE A C 1
ATOM 790 O O . ILE A 1 99 ? 12.380 -7.305 -16.583 1.00 92.25 99 ILE A O 1
ATOM 794 N N . TRP A 1 100 ? 11.619 -6.272 -14.741 1.00 92.31 100 TRP A N 1
ATOM 795 C CA . TRP A 1 100 ? 10.208 -6.626 -14.902 1.00 92.31 100 TRP A CA 1
ATOM 796 C C . TRP A 1 100 ? 9.459 -5.579 -15.729 1.00 92.31 100 TRP A C 1
ATOM 798 O O . TRP A 1 100 ? 8.493 -5.918 -16.412 1.00 92.31 100 TRP A O 1
ATOM 808 N N . TYR A 1 101 ? 9.922 -4.322 -15.706 1.00 88.38 101 TYR A N 1
ATOM 809 C CA . TYR A 1 101 ? 9.271 -3.193 -16.379 1.00 88.38 101 TYR A CA 1
ATOM 810 C C . TYR A 1 101 ? 10.215 -2.475 -17.365 1.00 88.38 101 TYR A C 1
ATOM 812 O O . TYR A 1 101 ? 10.696 -1.379 -17.078 1.00 88.38 101 TYR A O 1
ATOM 820 N N . PRO A 1 102 ? 10.480 -3.039 -18.559 1.00 83.31 102 PRO A N 1
ATOM 821 C CA . PRO A 1 102 ? 11.398 -2.433 -19.530 1.00 83.31 102 PRO A CA 1
ATOM 822 C C . PRO A 1 102 ? 11.023 -0.999 -19.938 1.00 83.31 102 PRO A C 1
ATOM 824 O O . PRO A 1 102 ? 11.901 -0.161 -20.129 1.00 83.31 102 PRO A O 1
ATOM 827 N N . ALA A 1 103 ? 9.721 -0.693 -20.016 1.00 76.69 103 ALA A N 1
ATOM 828 C CA . ALA A 1 103 ? 9.215 0.637 -20.366 1.00 76.69 103 ALA A CA 1
ATOM 829 C C . ALA A 1 103 ? 9.567 1.740 -19.342 1.00 76.69 103 ALA A C 1
ATOM 831 O O . ALA A 1 103 ? 9.485 2.922 -19.669 1.00 76.69 103 ALA A O 1
ATOM 832 N N . TYR A 1 104 ? 9.970 1.373 -18.122 1.00 70.12 104 TYR A N 1
ATOM 833 C CA . TYR A 1 104 ? 10.299 2.304 -17.037 1.00 70.12 104 TYR A CA 1
ATOM 834 C C . TYR A 1 104 ? 11.695 2.944 -17.204 1.00 70.12 104 TYR A C 1
ATOM 836 O O . TYR A 1 104 ? 11.966 4.015 -16.668 1.00 70.12 104 TYR A O 1
ATOM 844 N N . GLY A 1 105 ? 12.574 2.333 -18.011 1.00 63.81 105 GLY A N 1
ATOM 845 C CA . GLY A 1 105 ? 13.996 2.691 -18.078 1.00 63.81 105 GLY A CA 1
ATOM 846 C C . GLY A 1 105 ? 14.323 4.088 -18.618 1.00 63.81 105 GLY A C 1
ATOM 847 O O . GLY A 1 105 ? 15.384 4.616 -18.307 1.00 63.81 105 GLY A O 1
ATOM 848 N N . GLY A 1 106 ? 13.437 4.716 -19.399 1.00 69.94 106 GLY A N 1
ATOM 849 C CA . GLY A 1 106 ? 13.745 5.981 -20.081 1.00 69.94 106 GLY A CA 1
ATOM 850 C C . GLY A 1 106 ? 13.977 7.178 -19.147 1.00 69.94 106 GLY A C 1
ATOM 851 O O . GLY A 1 106 ? 14.824 8.019 -19.438 1.00 69.94 106 GLY A O 1
ATOM 852 N N . ALA A 1 107 ? 13.256 7.259 -18.024 1.00 71.50 107 ALA A N 1
ATOM 853 C CA . ALA A 1 107 ? 13.360 8.386 -17.090 1.00 71.50 107 ALA A CA 1
ATOM 854 C C . ALA A 1 107 ? 14.531 8.227 -16.102 1.00 71.50 107 ALA A C 1
ATOM 856 O O . ALA A 1 107 ? 15.225 9.197 -15.796 1.00 71.50 107 ALA A O 1
ATOM 857 N N . ALA A 1 108 ? 14.791 6.994 -15.656 1.00 73.31 108 ALA A N 1
ATOM 858 C CA . ALA A 1 108 ? 15.859 6.642 -14.719 1.00 73.31 108 ALA A CA 1
ATOM 859 C C . ALA A 1 108 ? 17.263 6.981 -15.241 1.00 73.31 108 ALA A C 1
ATOM 861 O O . ALA A 1 108 ? 18.129 7.420 -14.480 1.00 73.31 108 ALA A O 1
ATOM 862 N N . MET A 1 109 ? 17.463 6.867 -16.559 1.00 75.75 109 MET A N 1
ATOM 863 C CA . MET A 1 109 ? 18.731 7.220 -17.200 1.00 75.75 109 MET A CA 1
ATOM 864 C C . MET A 1 109 ? 19.128 8.683 -16.969 1.00 75.75 109 MET A C 1
ATOM 866 O O . MET A 1 109 ? 20.318 8.991 -16.954 1.00 75.75 109 MET A O 1
ATOM 870 N N . HIS A 1 110 ? 18.166 9.584 -16.738 1.00 81.69 110 HIS A N 1
ATOM 871 C CA . HIS A 1 110 ? 18.452 10.990 -16.437 1.00 81.69 110 HIS A CA 1
ATOM 872 C C . HIS A 1 110 ? 19.127 11.183 -15.067 1.00 81.69 110 HIS A C 1
ATOM 874 O O . HIS A 1 110 ? 19.816 12.176 -14.851 1.00 81.69 110 HIS A O 1
ATOM 880 N N . TYR A 1 111 ? 18.969 10.212 -14.163 1.00 83.12 111 TYR A N 1
ATOM 881 C CA . TYR A 1 111 ? 19.589 10.176 -12.837 1.00 83.12 111 TYR A CA 1
ATOM 882 C C . TYR A 1 111 ? 20.829 9.269 -12.782 1.00 83.12 111 TYR A C 1
ATOM 884 O O . TYR A 1 111 ? 21.360 9.024 -11.702 1.00 83.12 111 TYR A O 1
ATOM 892 N N . GLY A 1 112 ? 21.295 8.764 -13.932 1.00 87.12 112 GLY A N 1
ATOM 893 C CA . GLY A 1 112 ? 22.435 7.846 -14.007 1.00 87.12 112 GLY A CA 1
ATOM 894 C C . GLY A 1 112 ? 22.137 6.430 -13.507 1.00 87.12 112 GLY A C 1
ATOM 895 O O . GLY A 1 112 ? 23.074 5.665 -13.300 1.00 87.12 112 GLY A O 1
ATOM 896 N N . LEU A 1 113 ? 20.860 6.080 -13.322 1.00 87.81 113 LEU A N 1
ATOM 897 C CA . LEU A 1 113 ? 20.431 4.745 -12.910 1.00 87.81 113 LEU A CA 1
ATOM 898 C C . LEU A 1 113 ? 20.122 3.880 -14.133 1.00 87.81 113 LEU A C 1
ATOM 900 O O . LEU A 1 113 ? 19.501 4.330 -15.104 1.00 87.81 113 LEU A O 1
ATOM 904 N N . SER A 1 114 ? 20.507 2.609 -14.072 1.00 89.88 114 SER A N 1
ATOM 905 C CA . SER A 1 114 ? 19.976 1.591 -14.974 1.00 89.88 114 SER A CA 1
ATOM 906 C C . SER A 1 114 ? 18.500 1.314 -14.666 1.00 89.88 114 SER A C 1
ATOM 908 O O . SER A 1 114 ? 18.018 1.524 -13.553 1.00 89.88 114 SER A O 1
ATOM 910 N N . ALA A 1 115 ? 17.769 0.773 -15.644 1.00 89.31 115 ALA A N 1
ATOM 911 C CA . ALA A 1 115 ? 16.368 0.388 -15.451 1.00 89.31 115 ALA A CA 1
ATOM 912 C C . ALA A 1 115 ? 16.180 -0.663 -14.336 1.00 89.31 115 ALA A C 1
ATOM 914 O O . ALA A 1 115 ? 15.128 -0.713 -13.703 1.00 89.31 115 ALA A O 1
ATOM 915 N N . LEU A 1 116 ? 17.195 -1.503 -14.095 1.00 92.12 116 LEU A N 1
ATOM 916 C CA . LEU A 1 116 ? 17.173 -2.476 -13.006 1.00 92.12 116 LEU A CA 1
ATOM 917 C C . LEU A 1 116 ? 17.336 -1.792 -11.644 1.00 92.12 116 LEU A C 1
ATOM 919 O O . LEU A 1 116 ? 16.558 -2.075 -10.738 1.00 92.12 116 LEU A O 1
ATOM 923 N N . GLU A 1 117 ? 18.305 -0.884 -11.509 1.00 92.38 117 GLU A N 1
ATOM 924 C CA . GLU A 1 117 ? 18.539 -0.147 -10.259 1.00 92.38 117 GLU A CA 1
ATOM 925 C C . GLU A 1 117 ? 17.333 0.712 -9.874 1.00 92.38 117 GLU A C 1
ATOM 927 O O . GLU A 1 117 ? 16.949 0.743 -8.708 1.00 92.38 117 GLU A O 1
ATOM 932 N N . ASP A 1 118 ? 16.686 1.357 -10.846 1.00 91.00 118 ASP A N 1
ATOM 933 C CA . ASP A 1 118 ? 15.479 2.151 -10.599 1.00 91.00 118 ASP A CA 1
ATOM 934 C C . ASP A 1 118 ? 14.297 1.288 -10.125 1.00 91.00 118 ASP A C 1
ATOM 936 O O . ASP A 1 118 ? 13.615 1.627 -9.156 1.00 91.00 118 ASP A O 1
ATOM 940 N N . GLN A 1 119 ? 14.105 0.105 -10.722 1.00 93.12 119 GLN A N 1
ATOM 941 C CA . GLN A 1 119 ? 13.119 -0.865 -10.238 1.00 93.12 119 GLN A CA 1
ATOM 942 C C . GLN A 1 119 ? 13.433 -1.334 -8.811 1.00 93.12 119 GLN A C 1
ATOM 944 O O . GLN A 1 119 ? 12.526 -1.424 -7.978 1.00 93.12 119 GLN A O 1
ATOM 949 N N . GLN A 1 120 ? 14.699 -1.645 -8.524 1.00 95.12 120 GLN A N 1
ATOM 950 C CA . GLN A 1 120 ? 15.121 -2.093 -7.198 1.00 95.12 120 GLN A CA 1
ATOM 951 C C . GLN A 1 120 ? 14.901 -0.996 -6.149 1.00 95.12 120 GLN A C 1
ATOM 953 O O . GLN A 1 120 ? 14.375 -1.266 -5.065 1.00 95.12 120 GLN A O 1
ATOM 958 N N . LEU A 1 121 ? 15.223 0.253 -6.494 1.00 93.69 121 LEU A N 1
ATOM 959 C CA . L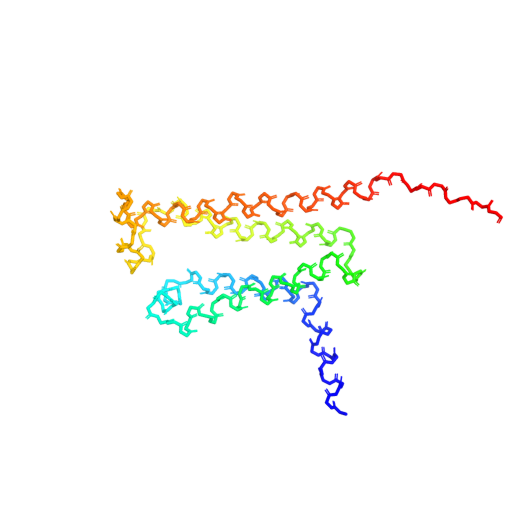EU A 1 121 ? 14.969 1.425 -5.664 1.00 93.69 121 LEU A CA 1
ATOM 960 C C . LEU A 1 121 ? 13.468 1.626 -5.421 1.00 93.69 121 LEU A C 1
ATOM 962 O O . LEU A 1 121 ? 13.056 1.834 -4.279 1.00 93.69 121 LEU A O 1
ATOM 966 N N . GLY A 1 122 ? 12.64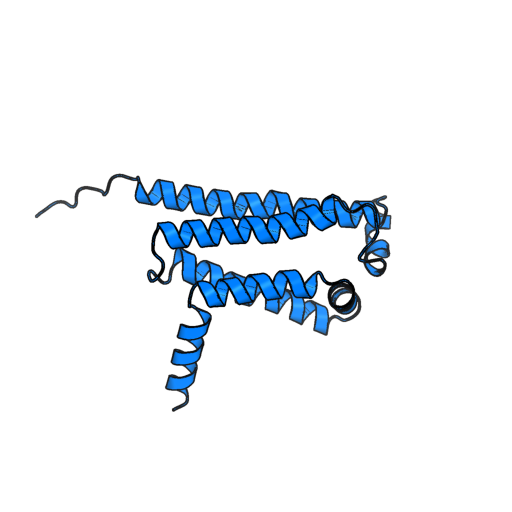0 1.491 -6.460 1.00 92.50 122 GLY A N 1
ATOM 967 C CA . GLY A 1 122 ? 11.182 1.519 -6.334 1.00 92.50 122 GLY A CA 1
ATOM 968 C C . GLY A 1 122 ? 10.658 0.439 -5.380 1.00 92.50 122 GLY A C 1
ATOM 969 O O . GLY A 1 122 ? 9.838 0.726 -4.504 1.00 92.50 122 GLY A O 1
ATOM 970 N N . GLY A 1 123 ? 11.190 -0.782 -5.477 1.00 95.50 123 GLY A N 1
ATOM 971 C CA . GLY A 1 123 ? 10.897 -1.872 -4.543 1.00 95.50 123 GLY A CA 1
ATOM 972 C C . GLY A 1 123 ? 11.287 -1.548 -3.099 1.00 95.50 123 GLY A C 1
ATOM 973 O O . GLY A 1 123 ? 10.506 -1.791 -2.176 1.00 95.50 123 GLY A O 1
ATOM 974 N N . LEU A 1 124 ? 12.460 -0.941 -2.897 1.00 96.69 124 LEU A N 1
ATOM 975 C CA . LEU A 1 124 ? 12.955 -0.541 -1.578 1.00 96.69 124 LEU A CA 1
ATOM 976 C C . LEU A 1 124 ? 12.081 0.556 -0.950 1.00 96.69 124 LEU A C 1
ATOM 978 O O . LEU A 1 124 ? 11.744 0.473 0.233 1.00 96.69 124 LEU A O 1
ATOM 982 N N . ILE A 1 125 ? 11.674 1.548 -1.748 1.00 94.44 125 ILE A N 1
ATOM 983 C CA . ILE A 1 125 ? 10.766 2.627 -1.332 1.00 94.44 125 ILE A CA 1
ATOM 984 C C . ILE A 1 125 ? 9.382 2.070 -0.979 1.00 94.44 125 ILE A C 1
ATOM 986 O O . ILE A 1 125 ? 8.770 2.506 -0.003 1.00 94.44 125 ILE A O 1
ATOM 990 N N . MET A 1 126 ? 8.883 1.091 -1.732 1.00 94.31 126 MET A N 1
ATOM 991 C CA . MET A 1 126 ? 7.612 0.446 -1.406 1.00 94.31 126 MET A CA 1
ATOM 992 C C . MET A 1 126 ? 7.707 -0.378 -0.115 1.00 94.31 126 MET A C 1
ATOM 994 O O . MET A 1 126 ? 6.783 -0.365 0.698 1.00 94.31 126 MET A O 1
ATOM 998 N N . TRP A 1 127 ? 8.825 -1.073 0.097 1.00 95.94 127 TRP A N 1
ATOM 999 C CA . TRP A 1 127 ? 9.001 -1.956 1.245 1.00 95.94 127 TRP A CA 1
ATOM 1000 C C . TRP A 1 127 ? 9.247 -1.195 2.551 1.00 95.94 127 TRP A C 1
ATOM 1002 O O . TRP A 1 127 ? 8.504 -1.380 3.516 1.00 95.94 127 TRP A O 1
ATOM 1012 N N . VAL A 1 128 ? 10.284 -0.357 2.609 1.00 95.19 128 VAL A N 1
ATOM 1013 C CA . VAL A 1 128 ? 10.793 0.184 3.878 1.00 95.19 128 VAL A CA 1
ATOM 1014 C C . VAL A 1 128 ? 9.866 1.282 4.433 1.00 95.19 128 VAL A C 1
ATOM 1016 O O . VAL A 1 128 ? 9.306 1.079 5.514 1.00 95.19 128 VAL A O 1
ATOM 1019 N N . PRO A 1 129 ? 9.617 2.402 3.719 1.00 94.19 129 PRO A N 1
ATOM 1020 C CA . PRO A 1 129 ? 8.613 3.391 4.115 1.00 94.19 129 PRO A CA 1
ATOM 1021 C C . PRO A 1 129 ? 7.213 2.810 4.347 1.00 94.19 129 PRO A C 1
ATOM 1023 O O . PRO A 1 129 ? 6.577 3.125 5.355 1.00 94.19 129 PRO A O 1
ATOM 1026 N N . GLY A 1 130 ? 6.739 1.950 3.437 1.00 90.19 130 GLY A N 1
ATOM 1027 C CA . GLY A 1 130 ? 5.413 1.338 3.537 1.00 90.19 130 GLY A CA 1
ATOM 1028 C C . GLY A 1 130 ? 5.279 0.467 4.785 1.00 90.19 130 GLY A C 1
ATOM 1029 O O . GLY A 1 130 ? 4.340 0.631 5.566 1.00 90.19 130 GLY A O 1
ATOM 1030 N N . GLY A 1 131 ? 6.263 -0.402 5.029 1.00 92.69 131 GLY A N 1
ATOM 1031 C CA . GLY A 1 131 ? 6.294 -1.250 6.215 1.00 92.69 131 GLY A CA 1
ATOM 1032 C C . GLY A 1 131 ? 6.362 -0.449 7.515 1.00 92.69 131 GLY A C 1
ATOM 1033 O O . GLY A 1 131 ? 5.638 -0.752 8.467 1.00 92.69 131 GLY A O 1
ATOM 1034 N N . LEU A 1 132 ? 7.160 0.622 7.536 1.00 95.50 132 LEU A N 1
ATOM 1035 C CA . LEU A 1 132 ? 7.261 1.515 8.688 1.00 95.50 132 LEU A CA 1
ATOM 1036 C C . LEU A 1 132 ? 5.916 2.178 9.019 1.00 95.50 132 LEU A C 1
ATOM 1038 O O . LEU A 1 132 ? 5.561 2.264 10.193 1.00 95.50 132 LEU A O 1
ATOM 1042 N N . ALA A 1 133 ? 5.142 2.598 8.016 1.00 94.38 133 ALA A N 1
ATOM 1043 C CA . ALA A 1 133 ? 3.829 3.202 8.240 1.00 94.38 133 ALA A CA 1
ATOM 1044 C C . ALA A 1 133 ? 2.855 2.240 8.948 1.00 94.38 133 ALA A C 1
ATOM 1046 O O . ALA A 1 133 ? 2.217 2.622 9.934 1.00 94.38 133 ALA A O 1
ATOM 1047 N N . TYR A 1 134 ? 2.773 0.978 8.506 1.00 94.94 134 TYR A N 1
ATOM 1048 C CA . TYR A 1 134 ? 1.926 -0.030 9.159 1.00 94.94 134 TYR A CA 1
ATOM 1049 C C . TYR A 1 134 ? 2.419 -0.385 10.566 1.00 94.94 134 TYR A C 1
ATOM 1051 O O . TYR A 1 134 ? 1.603 -0.520 11.483 1.00 94.94 134 TYR A O 1
ATOM 1059 N N . LEU A 1 135 ? 3.738 -0.494 10.757 1.00 95.62 135 LEU A N 1
ATOM 1060 C CA . LEU A 1 135 ? 4.337 -0.745 12.066 1.00 95.62 135 LEU A CA 1
ATOM 1061 C C . LEU A 1 135 ? 4.008 0.379 13.055 1.00 95.62 135 LEU A C 1
ATOM 1063 O O . LEU A 1 135 ? 3.550 0.108 14.164 1.00 95.62 135 LEU A O 1
ATOM 1067 N N . LEU A 1 136 ? 4.190 1.638 12.650 1.00 97.25 136 LEU A N 1
ATOM 1068 C CA . LEU A 1 136 ? 3.867 2.796 13.483 1.00 97.25 136 LEU A CA 1
ATOM 1069 C C . LEU A 1 136 ? 2.381 2.828 13.842 1.00 97.25 136 LEU A C 1
ATOM 1071 O O . LEU A 1 136 ? 2.049 3.019 15.010 1.00 97.25 136 LEU A O 1
ATOM 1075 N N . ALA A 1 137 ? 1.487 2.575 12.884 1.00 96.19 137 ALA A N 1
ATOM 1076 C CA . ALA A 1 137 ? 0.053 2.501 13.159 1.00 96.19 137 ALA A CA 1
ATOM 1077 C C . ALA A 1 137 ? -0.278 1.419 14.204 1.00 96.19 137 ALA A C 1
ATOM 1079 O O . ALA A 1 137 ? -1.022 1.680 15.151 1.00 96.19 137 ALA A O 1
ATOM 1080 N N . ALA A 1 138 ? 0.313 0.226 14.080 1.00 96.00 138 ALA A N 1
ATOM 1081 C CA . ALA A 1 138 ? 0.117 -0.860 15.039 1.00 96.00 138 ALA A CA 1
ATOM 1082 C C . ALA A 1 138 ? 0.641 -0.498 16.441 1.00 96.00 138 ALA A C 1
ATOM 1084 O O . ALA A 1 138 ? -0.048 -0.729 17.436 1.00 96.00 138 ALA A O 1
ATOM 1085 N N . LEU A 1 139 ? 1.826 0.115 16.527 1.00 96.75 139 LEU A N 1
ATOM 1086 C CA . LEU A 1 139 ? 2.413 0.562 17.794 1.00 96.75 139 LEU A CA 1
ATOM 1087 C C . LEU A 1 139 ? 1.569 1.648 18.468 1.00 96.75 139 LEU A C 1
ATOM 1089 O O . LEU A 1 139 ? 1.340 1.574 19.675 1.00 96.75 139 LEU A O 1
ATOM 1093 N N . LEU A 1 140 ? 1.064 2.619 17.704 1.00 95.94 140 LEU A N 1
ATOM 1094 C CA . LEU A 1 140 ? 0.197 3.681 18.219 1.00 95.94 140 LEU A CA 1
ATOM 1095 C C . LEU A 1 140 ? -1.136 3.130 18.742 1.00 95.94 140 LEU A C 1
ATOM 1097 O O . LEU A 1 140 ? -1.598 3.562 19.799 1.00 95.94 140 LEU A O 1
ATOM 1101 N N . LEU A 1 141 ? -1.728 2.144 18.060 1.00 94.12 141 LEU A N 1
ATOM 1102 C CA . LEU A 1 141 ? -2.924 1.453 18.553 1.00 94.12 141 LEU A CA 1
ATOM 1103 C C . LEU A 1 141 ? -2.653 0.730 19.875 1.00 94.12 141 LEU A C 1
ATOM 1105 O O . LEU A 1 141 ? -3.397 0.911 20.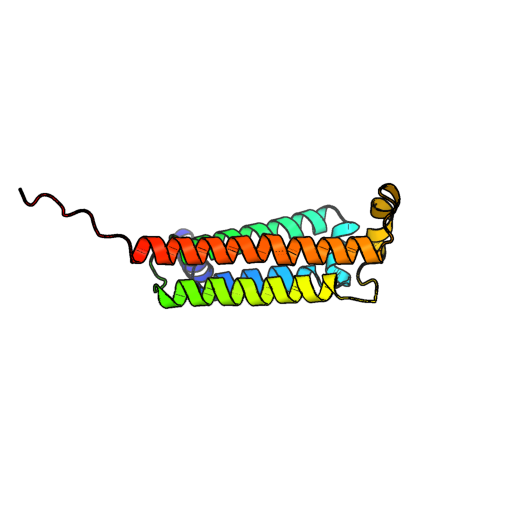840 1.00 94.12 141 LEU A O 1
ATOM 1109 N N . CYS A 1 142 ? -1.564 -0.040 19.944 1.00 94.94 142 CYS A N 1
ATOM 1110 C CA . CYS A 1 142 ? -1.155 -0.722 21.170 1.00 94.94 142 CYS A CA 1
ATOM 1111 C C . CYS A 1 142 ? -0.924 0.266 22.321 1.00 94.94 142 CYS A C 1
ATOM 1113 O O . CYS A 1 142 ? -1.434 0.052 23.421 1.00 94.94 142 CYS A O 1
ATOM 1115 N N . ALA A 1 143 ? -0.212 1.367 22.068 1.00 94.69 143 ALA A N 1
ATOM 1116 C CA . ALA A 1 143 ? 0.031 2.411 23.059 1.00 94.69 143 ALA A CA 1
ATOM 1117 C C . ALA A 1 143 ? -1.282 3.040 23.554 1.00 94.69 143 ALA A C 1
ATOM 1119 O O . ALA A 1 143 ? -1.478 3.181 24.760 1.00 94.69 143 ALA A O 1
ATOM 1120 N N . GLY A 1 144 ? -2.216 3.339 22.646 1.00 92.44 144 GLY A N 1
ATOM 1121 C CA . GLY A 1 144 ? -3.534 3.874 22.995 1.00 92.44 144 GLY A CA 1
ATOM 1122 C C . GLY A 1 144 ? -4.385 2.915 23.835 1.00 92.44 144 GLY A C 1
ATOM 1123 O O . GLY A 1 144 ? -5.158 3.359 24.680 1.00 92.44 144 GLY A O 1
ATOM 1124 N N . TRP A 1 145 ? -4.235 1.601 23.655 1.00 91.81 145 TRP A N 1
ATOM 1125 C CA . TRP A 1 145 ? -4.952 0.606 24.462 1.00 91.81 145 TRP A CA 1
ATOM 1126 C C . TRP A 1 145 ? -4.345 0.378 25.846 1.00 91.81 145 TRP A C 1
ATOM 1128 O O . TRP A 1 145 ? -5.071 -0.035 26.751 1.00 91.81 145 TRP A O 1
ATOM 1138 N N . LEU A 1 146 ? -3.040 0.614 25.996 1.00 92.56 146 LEU A N 1
ATOM 1139 C CA . LEU A 1 146 ? -2.313 0.500 27.262 1.00 92.56 146 LEU A CA 1
ATOM 1140 C C . LEU A 1 146 ? -2.350 1.794 28.086 1.00 92.56 146 LEU A C 1
ATOM 1142 O O . LEU A 1 146 ? -2.092 1.756 29.288 1.00 92.56 146 LEU A O 1
ATOM 1146 N N . ALA A 1 147 ? -2.669 2.929 27.458 1.00 90.25 147 ALA A N 1
ATOM 1147 C CA . ALA A 1 147 ? -2.768 4.213 28.133 1.00 90.25 147 ALA A CA 1
ATOM 1148 C C . ALA A 1 147 ? -3.834 4.173 29.252 1.00 90.25 147 ALA A C 1
ATOM 1150 O O . ALA A 1 147 ? -4.965 3.730 29.013 1.00 90.25 147 ALA A O 1
ATOM 1151 N N . PRO A 1 148 ? -3.508 4.645 30.472 1.00 81.81 148 PRO A N 1
ATOM 1152 C CA . PRO A 1 148 ? -4.473 4.744 31.560 1.00 81.81 148 PRO A CA 1
ATOM 1153 C C . PRO A 1 148 ? -5.680 5.586 31.146 1.00 81.81 148 PRO A C 1
ATOM 1155 O O . PRO A 1 148 ? -5.529 6.696 30.637 1.00 81.81 148 PRO A O 1
ATOM 1158 N N . GLN A 1 149 ? -6.888 5.077 31.388 1.00 78.56 149 GLN A N 1
ATOM 1159 C CA . GLN A 1 149 ? -8.103 5.856 31.167 1.00 78.56 149 GLN A CA 1
ATOM 1160 C C . GLN A 1 149 ? -8.133 7.003 32.190 1.00 78.56 149 GLN A C 1
ATOM 1162 O O . GLN A 1 149 ? -8.019 6.724 33.390 1.00 78.56 149 GLN A O 1
ATOM 1167 N N . PRO A 1 150 ? -8.271 8.276 31.771 1.00 70.19 150 PRO A N 1
ATOM 1168 C CA . PRO A 1 150 ? -8.405 9.373 32.718 1.00 70.19 150 PRO A CA 1
ATOM 1169 C C . PRO A 1 150 ? -9.616 9.095 33.612 1.00 70.19 150 PRO A C 1
ATOM 1171 O O . PRO A 1 150 ? -10.722 8.874 33.119 1.00 70.19 150 PRO A O 1
ATOM 1174 N N . GLN A 1 151 ? -9.392 9.049 34.929 1.00 63.12 151 GLN A N 1
ATOM 1175 C CA . GLN A 1 151 ? -10.453 8.847 35.912 1.00 63.12 151 GLN A CA 1
ATOM 1176 C C . GLN A 1 151 ? -11.475 9.973 35.745 1.00 63.12 151 GLN A C 1
ATOM 1178 O O . GLN A 1 151 ? -11.234 11.115 36.137 1.00 63.12 151 GLN A O 1
ATOM 1183 N N . GLY A 1 152 ? -12.609 9.659 35.116 1.00 63.97 152 GLY A N 1
ATOM 1184 C CA . GLY A 1 152 ? -13.731 10.577 35.015 1.00 63.97 152 GLY A CA 1
ATOM 1185 C C . GLY A 1 152 ? -14.150 10.982 36.422 1.00 63.97 152 GLY A C 1
ATOM 1186 O O . GLY A 1 152 ? -14.446 10.118 37.250 1.00 63.97 152 GLY A O 1
ATOM 1187 N N . LYS A 1 153 ? -14.141 12.290 36.701 1.00 56.69 153 LYS A N 1
ATOM 1188 C CA . LYS A 1 153 ? -14.695 12.846 37.937 1.00 56.69 153 LYS A CA 1
ATOM 1189 C C . LYS A 1 153 ? -16.148 12.379 38.041 1.00 56.69 153 LYS A C 1
ATOM 1191 O O . LYS A 1 153 ? -16.999 12.860 37.300 1.00 56.69 153 LYS A O 1
ATOM 1196 N N . ARG A 1 154 ? -16.412 11.419 38.931 1.00 55.62 154 ARG A N 1
ATOM 1197 C CA . ARG A 1 154 ? -17.762 11.114 39.410 1.00 55.62 154 ARG A CA 1
ATOM 1198 C C . ARG A 1 154 ? -18.220 12.336 40.204 1.00 55.62 154 ARG A C 1
ATOM 1200 O O . ARG A 1 154 ? -17.764 12.522 41.328 1.00 55.62 154 ARG A O 1
ATOM 1207 N N . THR A 1 155 ? -19.004 13.202 39.572 1.00 63.28 155 THR A N 1
ATOM 1208 C CA . THR A 1 155 ? -19.854 14.179 40.267 1.00 63.28 155 THR A CA 1
ATOM 1209 C C . THR A 1 155 ? -21.126 13.494 40.717 1.00 63.28 155 THR A C 1
ATOM 1211 O O . THR A 1 155 ? -21.669 12.736 39.880 1.00 63.28 155 THR A O 1
#

Organism: NCBI:txid2561932

pLDDT: mean 90.74, std 8.79, range [55.62, 97.69]

Secondary structure (DSSP, 8-state):
-HHHHHHHHHHHHTSHHHHHHHHHHHHHHHTSHHHHHHHHH-HHHHHHHHHHHHHHHHHHHIIIIISS-S-HHHHHHHHHHHHHHHHHHHHHHHT-SS-S-GGGHHHHGGGT--HHHHHHHHHHHHHHHHHHHHHHHHHHHHHHHHSPPP-----

InterPro domains:
  IPR019108 Cytochrome c oxidase caa3-type, assembly factor CtaG-related [PF09678] (3-146)

Sequence (155 aa):
TRARWLKTAWHALTRPLNAWLLHFAALWLWHVPGFFQAALLHPGWHALQHASFLFPALLFWWAVLVDGGTSRSGALIYLFTTMLHTGALGALLALSSTIWYPAYGGAAMHYGLSALEDQQLGGLIMWVPGGLAYLLAALLLCAGWLAPQPQGKRT

Foldseek 3Di:
DVVVVVVVVLVQCLALVNLLVLLLCLVVVCPQLVLVQCLVVDVVSVVVSVVSNPPSVVSNCCSLPPPPPADLVRSLVSLVVSLVSQLVQLCCQLVDPDQSHPVQQPVVVVVVDGSSRVSNVVSVCSNPVVSVVSVVVNVVSVCVVPDDDPPPPPD